Protein AF-A0A923F3X3-F1 (afdb_monomer_lite)

Organism: NCBI:txid2745508

Radius of gyration: 19.51 Å; chains: 1; bounding box: 58×18×40 Å

Foldseek 3Di:
DDPPPDPPPQDPVNCCVPPPDPVVVVVVVVVVVVVVVVVVVVVVVVVVVVVD

Secondary structure (DSSP, 8-state):
-----------HHHHHHHHS-HHHHHHHHHHHHHHHHHHHHHHHHHHHHTT-

Sequence (52 aa):
MKFESEKESSSPFADFIRNAKSEEKKRVYSEVLTEATKKQIEVMLAAREKKA

pLDDT: mean 87.4, std 16.06, range [42.88, 98.56]

Structure (mmCIF, N/CA/C/O backbone):
data_AF-A0A923F3X3-F1
#
_entry.id   AF-A0A923F3X3-F1
#
loop_
_atom_site.group_PDB
_atom_site.id
_atom_site.type_symbol
_atom_site.label_atom_id
_atom_site.label_alt_id
_atom_site.label_comp_id
_atom_site.label_asym_id
_atom_site.label_entity_id
_atom_site.label_seq_id
_atom_site.pdbx_PDB_ins_code
_atom_site.Cartn_x
_atom_site.Cartn_y
_atom_site.Cartn_z
_atom_site.occupancy
_atom_site.B_iso_or_equiv
_atom_site.auth_seq_id
_atom_site.auth_comp_id
_atom_site.auth_asym_id
_atom_site.auth_atom_id
_atom_site.pdbx_PDB_model_num
ATOM 1 N N . MET A 1 1 ? -41.296 -6.140 12.394 1.00 42.88 1 MET A N 1
ATOM 2 C CA . MET A 1 1 ? -40.454 -7.082 11.627 1.00 42.88 1 MET A CA 1
ATOM 3 C C . MET A 1 1 ? -39.022 -6.887 12.089 1.00 42.88 1 MET A C 1
ATOM 5 O O . MET A 1 1 ? -38.541 -5.764 12.027 1.00 42.88 1 MET A O 1
ATOM 9 N N . LYS A 1 2 ? -38.386 -7.919 12.656 1.00 49.09 2 LYS A N 1
ATOM 10 C CA . LYS A 1 2 ? -36.946 -7.880 12.934 1.00 49.09 2 LYS A CA 1
ATOM 11 C C . LYS A 1 2 ? -36.246 -8.151 11.606 1.00 49.09 2 LYS A C 1
ATOM 13 O O . LYS A 1 2 ? -36.396 -9.240 11.068 1.00 49.09 2 LYS A O 1
ATOM 18 N N . PHE A 1 3 ? -35.557 -7.151 11.068 1.00 58.09 3 PHE A N 1
ATOM 19 C CA . PHE A 1 3 ? -34.591 -7.375 10.002 1.00 58.09 3 PHE A CA 1
ATOM 20 C C . PHE A 1 3 ? -33.393 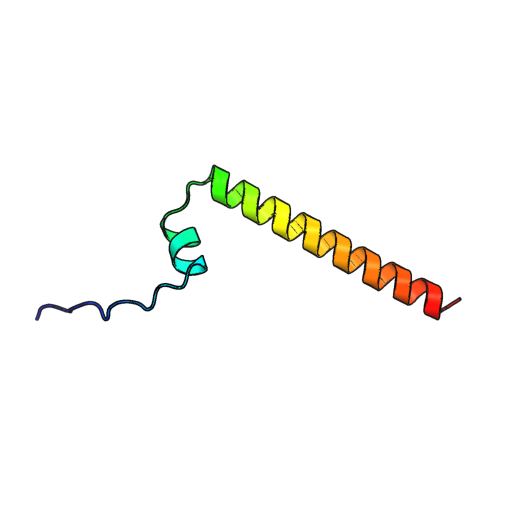-8.047 10.660 1.00 58.09 3 PHE A C 1
ATOM 22 O O . PHE A 1 3 ? -32.567 -7.389 11.289 1.00 58.09 3 PHE A O 1
ATOM 29 N N . GLU A 1 4 ? -33.360 -9.374 10.619 1.00 56.47 4 GLU A N 1
ATOM 30 C CA . GLU A 1 4 ? -32.117 -10.094 10.849 1.00 56.47 4 GLU A CA 1
ATOM 31 C C . GLU A 1 4 ? -31.199 -9.681 9.703 1.00 56.47 4 GLU A C 1
ATOM 33 O O . GLU A 1 4 ? -31.441 -10.042 8.553 1.00 56.47 4 GLU A O 1
ATOM 38 N N . SER A 1 5 ? -30.222 -8.817 9.994 1.00 59.50 5 SER A N 1
ATOM 39 C CA . SER A 1 5 ? -29.184 -8.481 9.029 1.00 59.50 5 SER A CA 1
ATOM 40 C C . SER A 1 5 ? -28.548 -9.800 8.620 1.00 59.50 5 SER A C 1
ATOM 42 O O . SER A 1 5 ? -27.970 -10.483 9.475 1.00 59.50 5 SER A O 1
ATOM 44 N N . GLU A 1 6 ? -28.703 -10.177 7.350 1.00 60.03 6 GLU A N 1
ATOM 45 C CA . GLU A 1 6 ? -27.920 -11.239 6.730 1.00 60.03 6 GLU A CA 1
ATOM 46 C C . GLU A 1 6 ? -26.499 -11.093 7.259 1.00 60.03 6 GLU A C 1
ATOM 48 O O . GLU A 1 6 ? -25.968 -9.981 7.257 1.00 60.03 6 GLU A O 1
ATOM 53 N N . LYS A 1 7 ? -25.941 -12.163 7.840 1.00 60.19 7 LYS A N 1
ATOM 54 C CA . LYS A 1 7 ? -24.573 -12.146 8.361 1.00 60.19 7 LYS A CA 1
ATOM 55 C C . LYS A 1 7 ? -23.685 -11.706 7.206 1.00 60.19 7 LYS A C 1
ATOM 57 O O . LYS A 1 7 ? -23.376 -12.526 6.345 1.00 60.19 7 LYS A O 1
ATOM 62 N N . GLU A 1 8 ? -23.369 -10.411 7.158 1.00 63.09 8 GLU A N 1
ATOM 63 C CA . GLU A 1 8 ? -22.599 -9.822 6.078 1.00 63.09 8 GLU A CA 1
ATOM 64 C C . GLU A 1 8 ? -21.334 -10.654 5.997 1.00 63.09 8 GLU A C 1
ATOM 66 O O . GLU A 1 8 ? -20.618 -10.787 6.993 1.00 63.09 8 GLU A O 1
ATOM 71 N N . SER A 1 9 ? -21.102 -11.288 4.850 1.00 62.38 9 SER A N 1
ATOM 72 C CA . SER A 1 9 ? -19.860 -11.995 4.592 1.00 62.38 9 SER A CA 1
ATOM 73 C C . SER A 1 9 ? -18.742 -10.960 4.679 1.00 62.38 9 SER A C 1
ATOM 75 O O . SER A 1 9 ? -18.459 -10.251 3.711 1.00 62.38 9 SER A O 1
ATOM 77 N N . SER A 1 10 ? -18.188 -10.790 5.875 1.00 73.62 10 SER A N 1
ATOM 78 C CA . SER A 1 10 ? -17.216 -9.747 6.131 1.00 73.62 10 SER A CA 1
ATOM 79 C C . SER A 1 10 ? -15.890 -10.242 5.593 1.00 73.62 10 SER A C 1
ATOM 81 O O . SER A 1 10 ? -15.351 -11.255 6.040 1.00 73.62 10 SER A O 1
ATOM 83 N N . SER A 1 11 ? -15.401 -9.583 4.546 1.00 90.12 11 SER A N 1
ATOM 84 C CA . SER A 1 11 ? -14.044 -9.835 4.089 1.00 90.12 11 SER A CA 1
ATOM 85 C C . SER A 1 11 ? -13.069 -9.271 5.126 1.00 90.12 11 SER A C 1
ATOM 87 O O . SER A 1 11 ? -13.372 -8.248 5.746 1.00 90.12 11 SER A O 1
ATOM 89 N N . PRO A 1 12 ? -11.861 -9.844 5.271 1.00 91.56 12 PRO A N 1
ATOM 90 C CA . PRO A 1 12 ? -10.840 -9.276 6.151 1.00 91.56 12 PRO A CA 1
ATOM 91 C C . PRO A 1 12 ? -10.554 -7.796 5.858 1.00 91.56 12 PRO A C 1
ATOM 93 O O . PRO A 1 12 ? -10.257 -7.018 6.761 1.00 91.56 12 PRO A O 1
ATOM 96 N N . PHE A 1 13 ? -10.701 -7.382 4.594 1.00 89.94 13 PHE A N 1
ATOM 97 C CA . PHE A 1 13 ? -10.620 -5.979 4.208 1.00 89.94 13 PHE A CA 1
ATOM 98 C C . PHE A 1 13 ? -11.805 -5.160 4.735 1.00 89.94 13 PHE A C 1
ATOM 100 O O . PHE A 1 13 ? -11.591 -4.101 5.313 1.00 89.94 13 PHE A O 1
ATOM 107 N N . ALA A 1 14 ? -13.043 -5.637 4.584 1.00 91.56 14 ALA A N 1
ATOM 108 C CA . ALA A 1 14 ? -14.215 -4.957 5.134 1.00 91.56 14 ALA A CA 1
ATOM 109 C C . ALA A 1 14 ? -14.113 -4.811 6.662 1.00 91.56 14 ALA A C 1
ATOM 111 O O . ALA A 1 14 ? -14.372 -3.728 7.191 1.00 91.56 14 ALA A O 1
ATOM 112 N N . ASP A 1 15 ? -13.650 -5.853 7.357 1.00 93.25 15 ASP A N 1
ATOM 113 C CA . ASP A 1 15 ? -13.391 -5.815 8.799 1.00 93.25 15 ASP A CA 1
ATOM 114 C C . ASP A 1 15 ? -12.311 -4.801 9.168 1.00 93.25 15 ASP A C 1
ATOM 116 O O . ASP A 1 15 ? -12.486 -4.027 10.110 1.00 93.25 15 ASP A O 1
ATOM 120 N N . PHE A 1 16 ? -11.220 -4.747 8.407 1.00 93.12 16 PHE A N 1
ATOM 121 C CA . PHE A 1 16 ? -10.173 -3.748 8.589 1.00 93.12 16 PHE A CA 1
ATOM 122 C C . PHE A 1 16 ? -10.705 -2.319 8.399 1.00 93.12 16 PHE A C 1
ATOM 124 O O . PHE A 1 16 ? -10.470 -1.442 9.233 1.00 93.12 16 PHE A O 1
ATOM 131 N N . ILE A 1 17 ? -11.480 -2.072 7.341 1.00 93.12 17 ILE A N 1
ATOM 132 C CA . ILE A 1 17 ? -12.052 -0.750 7.067 1.00 93.12 17 ILE A CA 1
ATOM 133 C C . ILE A 1 17 ? -13.021 -0.321 8.173 1.00 93.12 17 ILE A C 1
ATOM 135 O O . ILE A 1 17 ? -12.998 0.843 8.581 1.00 93.12 17 ILE A O 1
ATOM 139 N N . ARG A 1 18 ? -13.829 -1.242 8.701 1.00 92.19 18 ARG A N 1
ATOM 140 C CA . ARG A 1 18 ? -14.803 -0.950 9.762 1.00 92.19 18 ARG A CA 1
ATOM 141 C C . ARG A 1 18 ? -14.145 -0.741 11.121 1.00 92.19 18 ARG A C 1
ATOM 143 O O . ARG A 1 18 ? -14.487 0.214 11.810 1.00 92.19 18 ARG A O 1
ATOM 150 N N . ASN A 1 19 ? -13.182 -1.588 11.480 1.00 94.50 19 ASN A N 1
ATOM 151 C CA . ASN A 1 19 ? -12.746 -1.726 12.871 1.00 94.50 19 ASN A CA 1
ATOM 152 C C . ASN A 1 19 ? -11.341 -1.177 13.163 1.00 94.50 19 ASN A C 1
ATOM 154 O O . ASN A 1 19 ? -11.045 -0.881 14.320 1.00 94.50 19 ASN A O 1
ATOM 158 N N . ALA A 1 20 ? -10.466 -1.017 12.163 1.00 96.31 20 ALA A N 1
ATOM 159 C CA . ALA A 1 20 ? -9.098 -0.558 12.415 1.00 96.31 20 ALA A CA 1
ATOM 160 C C . ALA A 1 20 ? -9.036 0.926 12.810 1.00 96.31 20 ALA A C 1
ATOM 162 O O . ALA A 1 20 ? -9.815 1.768 12.331 1.00 96.31 20 ALA A O 1
ATOM 163 N N . LYS A 1 21 ? -8.054 1.264 13.651 1.00 97.50 21 LYS A N 1
ATOM 164 C CA . LYS A 1 21 ? -7.774 2.641 14.068 1.00 97.50 21 LYS A CA 1
ATOM 165 C C . LYS A 1 21 ? -7.219 3.455 12.901 1.00 97.50 21 LYS A C 1
ATOM 167 O O . LYS A 1 21 ? -6.631 2.927 11.960 1.00 97.50 21 LYS A O 1
ATOM 172 N N . SER A 1 22 ? -7.359 4.778 12.991 1.00 96.25 22 SER A N 1
ATOM 173 C CA . SER A 1 22 ? -6.865 5.703 11.961 1.00 96.25 22 SER A CA 1
ATOM 174 C C . SER A 1 22 ? -5.370 5.518 11.672 1.00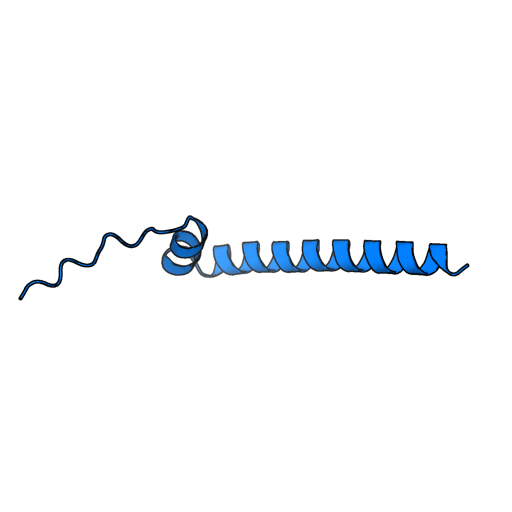 96.25 22 SER A C 1
ATOM 176 O O . SER A 1 22 ? -4.972 5.464 10.512 1.00 96.25 22 SER A O 1
ATOM 178 N N . GLU A 1 23 ? -4.546 5.329 12.705 1.00 97.06 23 GLU A N 1
ATOM 179 C CA . GLU A 1 23 ? -3.099 5.137 12.533 1.00 97.06 23 GLU A CA 1
ATOM 180 C C . GLU A 1 23 ? -2.746 3.811 11.841 1.00 97.06 23 GLU A C 1
ATOM 182 O O . GLU A 1 23 ? -1.849 3.767 11.002 1.00 97.06 23 GLU A O 1
ATOM 187 N N . GLU A 1 24 ? -3.500 2.743 12.110 1.00 96.75 24 GLU A N 1
ATOM 188 C CA . GLU A 1 24 ? -3.330 1.452 11.431 1.00 96.75 24 GLU A CA 1
ATOM 189 C C . GLU A 1 24 ? -3.708 1.566 9.949 1.00 96.75 24 GLU A C 1
ATOM 191 O O . GLU A 1 24 ? -2.970 1.104 9.079 1.00 96.75 24 GLU A O 1
ATOM 196 N N . LYS A 1 25 ? -4.807 2.271 9.650 1.00 96.88 25 LYS A N 1
ATOM 197 C CA . LYS A 1 25 ? -5.238 2.575 8.277 1.00 96.88 25 LYS A CA 1
ATOM 198 C C . LYS A 1 25 ? -4.190 3.380 7.520 1.00 96.88 25 LYS A C 1
ATOM 200 O O . LYS A 1 25 ? -3.808 2.995 6.419 1.00 9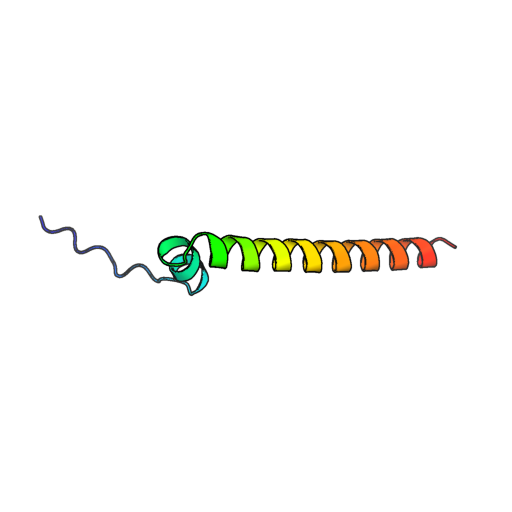6.88 25 LYS A O 1
ATOM 205 N N . LYS A 1 26 ? -3.677 4.458 8.121 1.00 97.75 26 LYS A N 1
ATOM 206 C CA . LYS A 1 26 ? -2.622 5.287 7.519 1.00 97.75 26 LYS A CA 1
ATOM 207 C C . LYS A 1 26 ? -1.371 4.476 7.210 1.00 97.75 26 LYS A C 1
ATOM 209 O O . LYS A 1 26 ? -0.819 4.623 6.123 1.00 97.75 26 LYS A O 1
ATOM 214 N N . ARG A 1 27 ? -0.943 3.610 8.136 1.00 97.94 27 ARG A N 1
ATOM 215 C CA . ARG A 1 27 ? 0.219 2.740 7.929 1.00 97.94 27 ARG A CA 1
ATOM 216 C C . ARG A 1 27 ? 0.018 1.826 6.721 1.00 97.94 27 ARG A C 1
ATOM 218 O O . ARG A 1 27 ? 0.855 1.837 5.825 1.00 97.94 27 ARG A O 1
ATOM 225 N N . VAL A 1 28 ? -1.101 1.100 6.674 1.00 97.44 28 VAL A N 1
ATOM 226 C CA . VAL A 1 28 ? -1.404 0.173 5.570 1.00 97.44 28 VAL A CA 1
ATOM 227 C C . VAL A 1 28 ? -1.518 0.914 4.239 1.00 97.44 28 VAL A C 1
ATOM 229 O O . VAL A 1 28 ? -0.945 0.480 3.246 1.00 97.44 28 VAL A O 1
ATOM 232 N N . TYR A 1 29 ? -2.199 2.061 4.195 1.00 97.44 29 TYR A N 1
ATOM 233 C CA . TYR A 1 29 ? -2.314 2.842 2.961 1.00 97.44 29 TYR A CA 1
ATOM 234 C C . TYR A 1 29 ? -0.968 3.382 2.476 1.00 97.44 29 TYR A C 1
ATOM 236 O O . TYR A 1 29 ? -0.685 3.313 1.282 1.00 97.44 29 TYR A O 1
ATOM 244 N N . SER A 1 30 ? -0.129 3.882 3.385 1.00 98.38 30 SER A N 1
ATOM 245 C CA . SER A 1 30 ? 1.216 4.362 3.048 1.00 98.38 30 SER A CA 1
ATOM 246 C C . SER A 1 30 ? 2.072 3.249 2.438 1.00 98.38 30 SER A C 1
ATOM 248 O O . SER A 1 30 ? 2.720 3.445 1.408 1.00 98.38 30 SER A O 1
ATOM 250 N N . GLU A 1 31 ? 2.020 2.054 3.027 1.00 98.25 31 GLU A N 1
ATOM 251 C CA . GLU A 1 31 ? 2.738 0.880 2.532 1.00 98.25 31 GLU A CA 1
ATOM 252 C C . GLU A 1 31 ? 2.235 0.455 1.146 1.00 98.25 31 GLU A C 1
ATOM 254 O O . GLU A 1 31 ? 3.032 0.312 0.221 1.00 98.25 31 GLU A O 1
ATOM 259 N N . VAL A 1 32 ? 0.914 0.369 0.954 1.00 97.88 32 VAL A N 1
ATOM 260 C CA . VAL A 1 32 ? 0.310 0.032 -0.346 1.00 97.88 32 VAL A CA 1
ATOM 261 C C . VAL A 1 32 ? 0.725 1.024 -1.432 1.00 97.88 32 VAL A C 1
ATOM 263 O O . VAL A 1 32 ? 1.120 0.605 -2.520 1.00 97.88 32 VAL A O 1
ATOM 266 N N . LEU A 1 33 ? 0.665 2.328 -1.154 1.00 98.44 33 LEU A N 1
ATOM 267 C CA . LEU A 1 33 ? 1.066 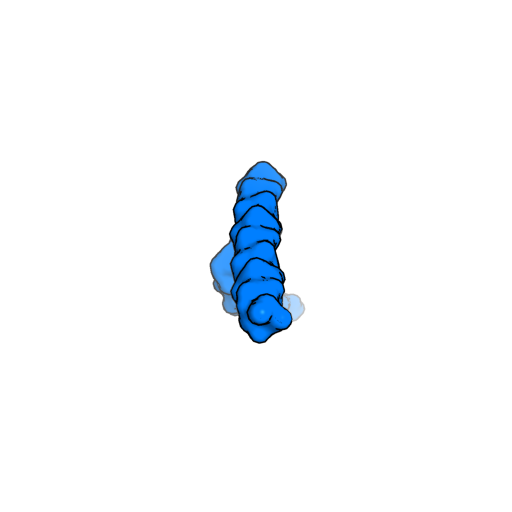3.358 -2.116 1.00 98.44 33 LEU A CA 1
ATOM 268 C C . LEU A 1 33 ? 2.560 3.279 -2.445 1.00 98.44 33 LEU A C 1
ATOM 270 O O . LEU A 1 33 ? 2.943 3.426 -3.607 1.00 98.44 33 LEU A O 1
ATOM 274 N N . THR A 1 34 ? 3.396 3.004 -1.445 1.00 98.44 34 THR A N 1
ATOM 275 C CA . THR A 1 34 ? 4.843 2.838 -1.625 1.00 98.44 34 THR A CA 1
ATOM 276 C C . THR A 1 34 ? 5.147 1.654 -2.540 1.00 98.44 34 THR A C 1
ATOM 278 O O . THR A 1 34 ? 5.858 1.807 -3.534 1.00 98.44 34 THR A O 1
ATOM 281 N N . GLU A 1 35 ? 4.570 0.486 -2.260 1.00 98.50 35 GLU A N 1
ATOM 282 C CA . GLU A 1 35 ? 4.797 -0.723 -3.057 1.00 98.50 35 GLU A CA 1
ATOM 283 C C . GLU A 1 35 ? 4.205 -0.615 -4.467 1.00 98.50 35 GLU A C 1
ATOM 285 O O . GLU A 1 35 ? 4.828 -1.042 -5.440 1.00 98.50 35 GLU A O 1
ATOM 290 N N . ALA A 1 36 ? 3.034 0.012 -4.616 1.00 98.44 36 ALA A N 1
ATOM 291 C CA . ALA A 1 36 ? 2.456 0.287 -5.929 1.00 98.44 36 ALA A CA 1
ATOM 292 C C . ALA A 1 36 ? 3.365 1.201 -6.766 1.00 98.44 36 ALA A C 1
ATOM 294 O O . ALA A 1 36 ? 3.596 0.934 -7.946 1.00 98.44 36 ALA A O 1
ATOM 295 N N . THR A 1 37 ? 3.937 2.233 -6.140 1.00 98.38 37 THR A N 1
ATOM 296 C CA . THR A 1 37 ? 4.868 3.157 -6.802 1.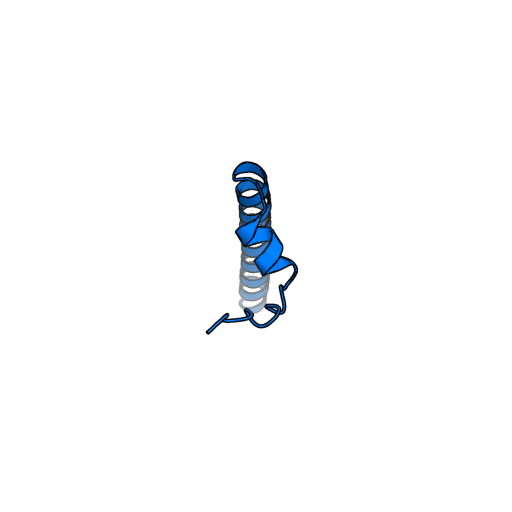00 98.38 37 THR A CA 1
ATOM 297 C C . THR A 1 37 ? 6.140 2.438 -7.246 1.00 98.38 37 THR A C 1
ATOM 299 O O . THR A 1 37 ? 6.574 2.617 -8.383 1.00 98.38 37 THR A O 1
ATOM 302 N N . LYS A 1 38 ? 6.717 1.575 -6.397 1.00 98.56 38 LYS A N 1
ATOM 303 C CA . LYS A 1 38 ? 7.891 0.759 -6.756 1.00 98.56 38 LYS A CA 1
ATOM 304 C C . LYS A 1 38 ? 7.622 -0.099 -7.990 1.00 98.56 38 LYS A C 1
ATOM 306 O O . LYS A 1 38 ? 8.368 -0.014 -8.963 1.00 98.56 38 LYS A O 1
ATOM 311 N N . LYS A 1 39 ? 6.503 -0.831 -7.999 1.00 98.50 39 LYS A N 1
ATOM 312 C CA . LYS A 1 39 ? 6.090 -1.648 -9.153 1.00 98.50 39 LYS A CA 1
ATOM 313 C C . LYS A 1 39 ? 5.916 -0.814 -10.420 1.00 98.50 39 LYS A C 1
ATOM 315 O O . LYS A 1 39 ? 6.307 -1.241 -11.503 1.00 98.50 39 LYS A O 1
ATOM 320 N N . GLN A 1 40 ? 5.348 0.385 -10.308 1.00 98.06 40 GLN A N 1
ATOM 321 C CA . GLN A 1 40 ? 5.202 1.277 -11.457 1.00 98.06 40 GLN A CA 1
ATOM 322 C C . GLN A 1 40 ? 6.565 1.711 -12.017 1.00 98.06 40 GLN A C 1
ATOM 324 O O . GLN A 1 40 ? 6.755 1.697 -13.234 1.00 98.06 40 GLN A O 1
ATOM 329 N N . ILE A 1 41 ? 7.518 2.058 -11.148 1.00 98.31 41 ILE A N 1
ATOM 330 C CA . ILE A 1 41 ? 8.884 2.419 -11.551 1.00 98.31 41 ILE A CA 1
ATOM 331 C C . ILE A 1 41 ? 9.563 1.245 -12.262 1.00 98.31 41 ILE A C 1
ATOM 333 O O . ILE A 1 41 ? 10.138 1.446 -13.329 1.00 98.31 41 ILE A O 1
ATOM 337 N N . GLU A 1 42 ? 9.456 0.027 -11.727 1.00 98.00 42 GLU A N 1
ATOM 338 C CA . GLU A 1 42 ? 10.008 -1.185 -12.351 1.00 98.00 42 GLU A CA 1
ATOM 339 C C . GLU A 1 42 ? 9.478 -1.383 -13.776 1.00 98.00 42 GLU A C 1
ATOM 341 O O . GLU A 1 42 ? 10.254 -1.572 -14.714 1.00 98.00 42 GLU A O 1
ATOM 346 N N . VAL A 1 43 ? 8.161 -1.254 -13.970 1.00 97.62 43 VAL A N 1
ATOM 347 C CA . VAL A 1 43 ? 7.537 -1.348 -15.298 1.00 97.62 43 VAL A CA 1
ATOM 348 C C . VAL A 1 43 ? 8.056 -0.254 -16.236 1.00 97.62 43 VAL A C 1
ATOM 350 O O . VAL A 1 43 ? 8.348 -0.527 -17.402 1.00 97.62 43 VAL A O 1
ATOM 353 N N . MET A 1 44 ? 8.197 0.982 -15.749 1.00 97.25 44 MET A N 1
ATOM 354 C CA . MET A 1 44 ? 8.722 2.093 -16.548 1.00 97.25 44 MET A CA 1
ATOM 355 C C . MET A 1 44 ? 10.182 1.880 -16.958 1.00 97.25 44 MET A C 1
ATOM 357 O O . MET A 1 44 ? 10.536 2.191 -18.095 1.00 97.25 44 MET A O 1
ATOM 361 N N . LEU A 1 45 ? 11.023 1.358 -16.061 1.00 97.38 45 LEU A N 1
ATOM 362 C CA . LEU A 1 45 ? 12.423 1.041 -16.351 1.00 97.38 45 LEU A CA 1
ATOM 363 C C . LEU A 1 45 ? 12.526 -0.074 -17.393 1.00 97.38 45 LEU A C 1
ATOM 365 O O . LEU A 1 45 ? 13.156 0.131 -18.429 1.00 97.38 45 LEU A O 1
ATOM 369 N N . ALA A 1 46 ? 11.804 -1.180 -17.201 1.00 96.38 46 ALA A N 1
ATOM 370 C CA . ALA A 1 46 ? 11.770 -2.279 -18.164 1.00 96.38 46 ALA A CA 1
ATOM 371 C C . ALA A 1 46 ? 11.272 -1.827 -19.551 1.00 96.38 46 ALA A C 1
ATOM 373 O O . ALA A 1 46 ? 11.748 -2.292 -20.586 1.00 96.38 46 ALA A O 1
ATOM 374 N N . ALA A 1 47 ? 10.312 -0.897 -19.599 1.00 96.00 47 ALA A N 1
ATOM 375 C CA . ALA A 1 47 ? 9.831 -0.327 -20.854 1.00 96.00 47 ALA A CA 1
ATOM 376 C C . ALA A 1 47 ? 10.856 0.603 -21.530 1.00 96.00 47 ALA A C 1
ATOM 378 O O . ALA A 1 47 ? 10.875 0.679 -22.759 1.00 96.00 47 ALA A O 1
ATOM 379 N N . ARG A 1 48 ? 11.689 1.315 -20.758 1.00 93.81 48 ARG A N 1
ATOM 380 C CA . ARG A 1 48 ? 12.785 2.143 -21.292 1.00 93.81 48 ARG A CA 1
ATOM 381 C C . ARG A 1 48 ? 13.897 1.279 -21.874 1.00 93.81 48 ARG A C 1
ATOM 383 O O . ARG A 1 48 ? 14.332 1.559 -22.982 1.00 93.81 48 ARG A O 1
ATOM 390 N N . GLU A 1 49 ? 14.293 0.223 -21.170 1.00 91.06 49 GLU A N 1
ATOM 391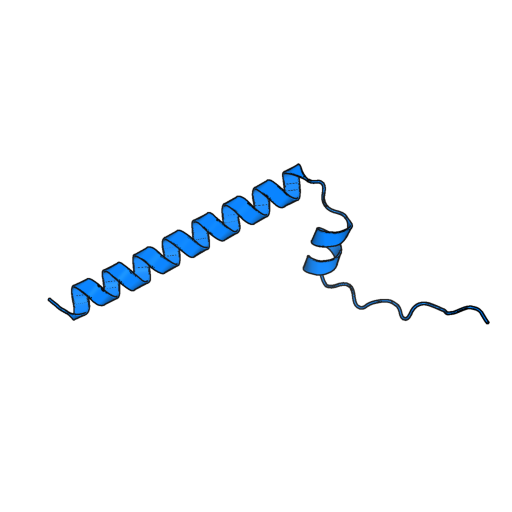 C CA . GLU A 1 49 ? 15.320 -0.720 -21.634 1.00 91.06 49 GLU A CA 1
ATOM 392 C C . GLU A 1 49 ? 14.920 -1.407 -22.942 1.00 91.06 49 GLU A C 1
ATOM 394 O O . GLU A 1 49 ? 15.734 -1.523 -23.842 1.00 91.06 49 GLU A O 1
ATOM 399 N N . LYS A 1 50 ? 13.644 -1.783 -23.100 1.00 83.31 50 LYS A N 1
ATOM 400 C CA . LYS A 1 50 ? 13.130 -2.373 -24.351 1.00 83.31 50 LYS A CA 1
ATOM 401 C C . LYS A 1 50 ? 13.101 -1.418 -25.551 1.00 83.31 50 LYS A C 1
ATOM 403 O O . LYS A 1 50 ? 12.864 -1.877 -26.666 1.00 83.31 50 LYS A O 1
ATOM 408 N N . LYS A 1 51 ? 13.219 -0.106 -25.327 1.00 71.62 51 LYS A N 1
ATOM 409 C CA . LYS A 1 51 ? 13.201 0.922 -26.383 1.00 71.62 51 LYS A CA 1
ATOM 410 C C . LYS A 1 51 ? 14.600 1.397 -26.792 1.00 71.62 51 LYS A C 1
ATOM 412 O O . LYS A 1 51 ? 14.684 2.115 -27.787 1.00 71.62 51 LYS A O 1
ATOM 417 N N . ALA A 1 52 ? 15.630 1.067 -26.013 1.00 56.19 52 ALA A N 1
ATOM 418 C CA . ALA A 1 52 ? 17.033 1.334 -26.323 1.00 56.19 52 ALA A CA 1
ATOM 419 C C . ALA A 1 52 ? 17.614 0.198 -27.175 1.00 56.19 52 ALA A C 1
ATOM 421 O O . ALA A 1 52 ? 18.494 0.507 -28.006 1.00 56.19 52 ALA A O 1
#